Protein AF-A0A364Y0A8-F1 (afdb_monomer)

Nearest PDB structures (foldseek):
  2rc4-assembly1_A  TM=3.875E-01  e=2.440E+00  Homo sapiens
  4l8o-assembly1_A  TM=3.992E-01  e=2.924E+00  [Clostridium] hylemonae DSM 15053
  7yny-assembly1_H  TM=3.112E-01  e=2.440E+00  Helicoverpa armigera nucleopolyhedrovirus
  2yrb-assembly1_A  TM=2.933E-01  e=1.917E+00  Homo sapiens
  3shp-assembly1_A  TM=2.950E-01  e=6.028E+00  Sphaerobacter thermophilus DSM 20745

Radius of gyration: 12.34 Å; Cα contacts (8 Å, |Δi|>4): 138; chains: 1; bounding box: 28×33×31 Å

Secondary structure (DSSP, 8-state):
--EEEETTEEEEEEPHHHHTT--TT-EEE-TTSTT-EEE--HHHHHHHHT-TTSEEEEEEEEETTEEEEEEEEEE-S----

Solvent-accessible surface area (backbone atoms only — not comparable to full-atom values): 4805 Å² total; per-residue (Å²): 133,55,74,49,82,53,103,57,34,39,36,33,56,50,60,67,82,61,48,79,78,63,50,69,69,42,71,51,72,45,100,87,40,61,67,27,42,33,71,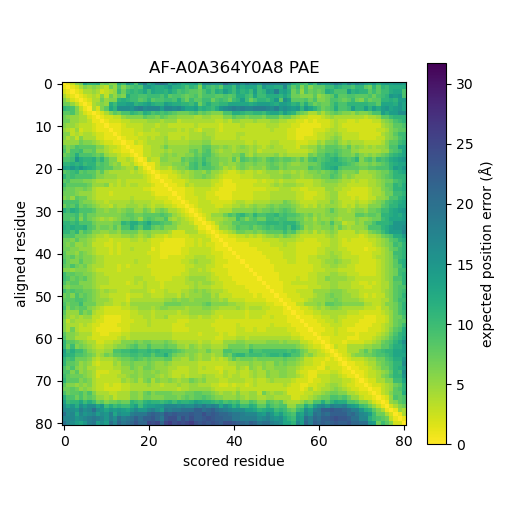40,43,66,65,52,54,56,54,46,69,76,39,78,74,44,43,40,24,43,35,26,37,63,60,90,90,35,30,41,44,75,47,77,44,73,44,63,73,80,68,89,126

Organism: NCBI:txid2059302

pLDDT: mean 82.01, std 9.74, range [44.47, 92.94]

Mean predicted aligned error: 5.87 Å

Foldseek 3Di:
DDWDDDPFKIKAFDDVVVVVPDDQQDWDDDPPFAQAIDGDHPVQVVVCVVPVQWTKIFMWGDDPSHIYTPDIDTDHPDPPD

Structure (mmCIF, N/CA/C/O backbone):
data_AF-A0A364Y0A8-F1
#
_entry.id   AF-A0A364Y0A8-F1
#
loop_
_atom_site.group_PDB
_atom_site.id
_atom_site.type_symbol
_atom_site.label_atom_id
_atom_site.label_alt_id
_atom_site.label_comp_id
_atom_site.label_asym_id
_atom_site.label_entity_id
_atom_site.label_seq_id
_atom_site.pdbx_PDB_ins_code
_atom_site.Cartn_x
_atom_site.Cartn_y
_atom_site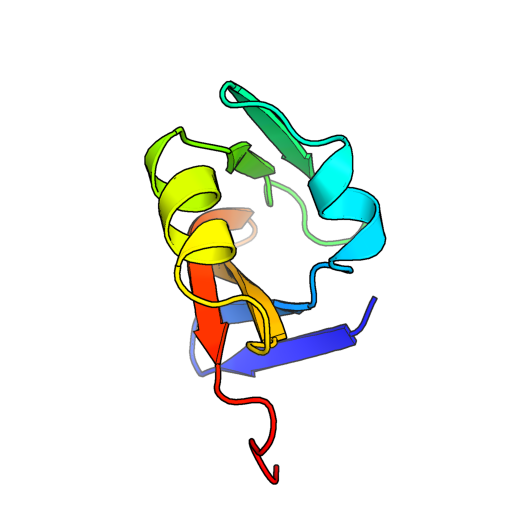.Cartn_z
_atom_site.occupancy
_atom_site.B_iso_or_equiv
_atom_site.auth_seq_id
_atom_site.auth_comp_id
_atom_site.auth_asym_id
_atom_site.auth_atom_id
_atom_site.pdbx_PDB_model_num
ATOM 1 N N . MET A 1 1 ? -11.275 -8.819 -5.886 1.00 62.00 1 MET A N 1
ATOM 2 C CA . MET A 1 1 ? -10.343 -8.550 -4.775 1.00 62.00 1 MET A CA 1
ATOM 3 C C . MET A 1 1 ? -10.136 -9.846 -4.003 1.00 62.00 1 MET A C 1
ATOM 5 O O . MET A 1 1 ? -11.135 -10.476 -3.669 1.00 62.00 1 MET A O 1
ATOM 9 N N . LYS A 1 2 ? -8.890 -10.286 -3.790 1.00 73.88 2 LYS A N 1
ATOM 10 C CA . LYS A 1 2 ? -8.568 -11.413 -2.897 1.00 73.88 2 LYS A CA 1
ATOM 11 C C . LYS A 1 2 ? -7.991 -10.855 -1.600 1.00 73.88 2 LYS A C 1
ATOM 13 O O . LYS A 1 2 ? -7.261 -9.866 -1.651 1.00 73.88 2 LYS A O 1
ATOM 18 N N . TYR A 1 3 ? -8.330 -11.467 -0.468 1.00 68.69 3 TYR A N 1
ATOM 19 C CA . TYR A 1 3 ? -7.770 -11.081 0.820 1.00 68.69 3 TYR A CA 1
ATOM 20 C C . TYR A 1 3 ? -7.461 -12.288 1.708 1.00 68.69 3 TYR A C 1
ATOM 22 O O . TYR A 1 3 ? -8.113 -13.326 1.596 1.00 68.69 3 TYR A O 1
ATOM 30 N N . GLN A 1 4 ? -6.472 -12.134 2.588 1.00 76.81 4 GLN A N 1
ATOM 31 C CA . GLN A 1 4 ? -6.051 -13.134 3.574 1.00 76.81 4 GLN A CA 1
ATOM 32 C C . GLN A 1 4 ? -6.078 -12.528 4.974 1.00 76.81 4 GLN A C 1
ATOM 34 O O . GLN A 1 4 ? -5.728 -11.363 5.137 1.00 76.81 4 GLN A O 1
ATOM 39 N N . ILE A 1 5 ? -6.487 -13.316 5.970 1.00 73.00 5 ILE A N 1
ATOM 40 C CA . ILE A 1 5 ? -6.520 -12.912 7.379 1.00 73.00 5 ILE A CA 1
ATOM 41 C C . ILE A 1 5 ? -5.359 -13.594 8.110 1.00 73.00 5 ILE A C 1
ATOM 43 O O . ILE A 1 5 ? -5.272 -14.819 8.126 1.00 73.00 5 ILE A O 1
ATOM 47 N N . GLU A 1 6 ? -4.500 -12.793 8.726 1.00 74.44 6 GLU A N 1
ATOM 48 C CA . GLU A 1 6 ? -3.519 -13.197 9.736 1.00 74.44 6 GLU A CA 1
ATOM 49 C C . GLU A 1 6 ? -3.991 -12.700 11.112 1.00 74.44 6 GLU A C 1
ATOM 51 O O . GLU A 1 6 ? -4.854 -11.823 11.170 1.00 74.44 6 GLU A O 1
ATOM 56 N N . ASP A 1 7 ? -3.434 -13.225 12.212 1.00 69.12 7 ASP A N 1
ATOM 57 C CA . ASP A 1 7 ? -3.944 -13.078 13.595 1.00 69.12 7 ASP A CA 1
ATOM 58 C C . ASP A 1 7 ? -4.350 -11.648 14.026 1.00 69.12 7 ASP A C 1
ATOM 60 O O . ASP A 1 7 ? -5.148 -11.516 14.950 1.00 69.12 7 ASP A O 1
ATOM 64 N N . ASN A 1 8 ? -3.870 -10.586 13.354 1.00 81.12 8 ASN A N 1
ATOM 65 C CA . ASN A 1 8 ? -4.392 -9.211 13.468 1.00 81.12 8 ASN A CA 1
ATOM 66 C C . ASN A 1 8 ? -4.312 -8.365 12.177 1.00 81.12 8 ASN A C 1
ATOM 68 O O . ASN A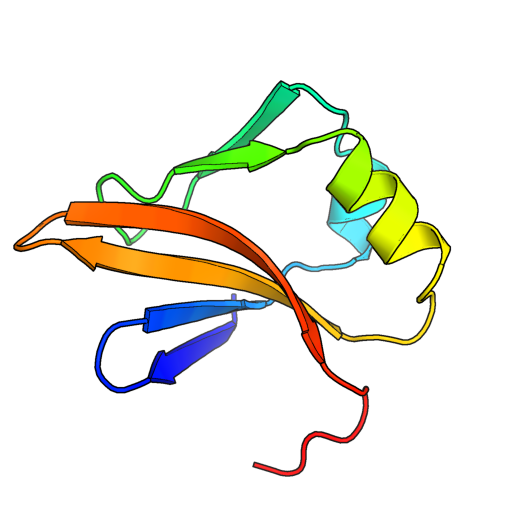 1 8 ? -4.455 -7.139 12.234 1.00 81.12 8 ASN A O 1
ATOM 72 N N . ALA A 1 9 ? -4.075 -8.980 11.017 1.00 84.12 9 ALA A N 1
ATOM 73 C CA . ALA A 1 9 ? -3.891 -8.255 9.764 1.00 84.12 9 ALA A CA 1
ATOM 74 C C . ALA A 1 9 ? -4.739 -8.836 8.633 1.00 84.12 9 ALA A C 1
ATOM 76 O O . ALA A 1 9 ? -5.016 -10.030 8.590 1.00 84.12 9 ALA A O 1
ATOM 77 N N . VAL A 1 10 ? -5.141 -7.976 7.704 1.00 86.50 10 VAL A N 1
ATOM 78 C CA . VAL A 1 10 ? -5.766 -8.366 6.445 1.00 86.50 10 VAL A CA 1
ATOM 79 C C . VAL A 1 10 ? -4.866 -7.905 5.312 1.00 86.50 10 VAL A C 1
ATOM 81 O O . VAL A 1 10 ? -4.484 -6.736 5.251 1.00 86.50 10 VAL A O 1
ATOM 84 N N . LEU A 1 11 ? -4.506 -8.829 4.430 1.00 88.25 11 LEU A N 1
ATOM 85 C CA . LEU A 1 11 ? -3.740 -8.538 3.224 1.00 88.25 11 LEU A CA 1
ATOM 86 C C . LEU A 1 11 ? -4.699 -8.449 2.049 1.00 88.25 11 LEU A C 1
ATOM 88 O O . LEU A 1 11 ? -5.430 -9.403 1.807 1.00 88.25 11 LEU A O 1
ATOM 92 N N . PHE A 1 12 ? -4.682 -7.343 1.313 1.00 85.75 12 PHE A N 1
ATOM 93 C CA . PHE A 1 12 ? -5.463 -7.155 0.092 1.00 85.75 12 PHE A CA 1
ATOM 94 C C . PHE A 1 12 ? -4.550 -7.235 -1.113 1.00 85.75 12 PHE A C 1
ATOM 96 O O . PHE A 1 12 ? -3.646 -6.419 -1.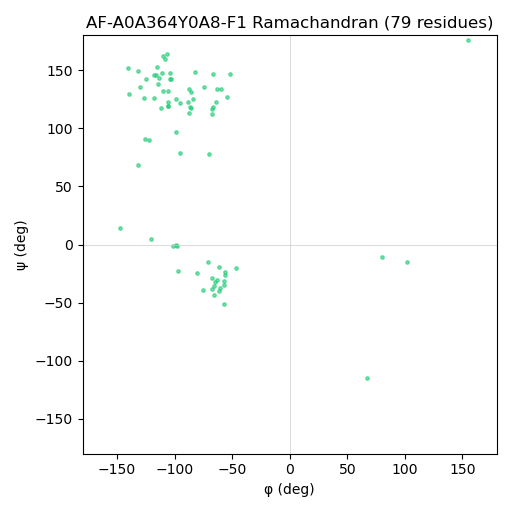239 1.00 85.75 12 PHE A O 1
ATOM 103 N N . GLU A 1 13 ? -4.788 -8.190 -2.004 1.00 87.69 13 GLU A N 1
ATOM 104 C CA . GLU A 1 13 ? -4.054 -8.249 -3.267 1.00 87.69 13 GLU A CA 1
ATOM 105 C C . GLU A 1 13 ? -4.385 -7.008 -4.108 1.00 87.69 13 GLU A C 1
ATOM 107 O O . GLU A 1 13 ? -5.554 -6.750 -4.416 1.00 87.69 13 GLU A O 1
ATOM 112 N N . VAL A 1 14 ? -3.350 -6.252 -4.472 1.00 84.50 14 VAL A N 1
ATOM 113 C CA . VAL A 1 14 ? -3.442 -5.084 -5.348 1.00 84.50 14 VAL A CA 1
ATOM 114 C C . VAL A 1 14 ? -3.118 -5.537 -6.768 1.00 84.50 14 VAL A C 1
ATOM 116 O O . VAL A 1 14 ? -2.039 -6.069 -7.033 1.00 84.50 14 VAL A O 1
ATOM 119 N N . ASP A 1 15 ? -4.048 -5.330 -7.703 1.00 83.31 15 ASP A N 1
ATOM 120 C CA . ASP A 1 15 ? -3.805 -5.647 -9.112 1.00 83.31 15 ASP A CA 1
ATOM 121 C C . ASP A 1 15 ? -2.738 -4.698 -9.670 1.00 83.31 15 ASP A C 1
ATOM 123 O O . ASP A 1 15 ? -2.961 -3.492 -9.774 1.00 83.31 15 ASP A O 1
ATOM 127 N N . ARG A 1 16 ? -1.585 -5.240 -10.079 1.00 77.69 16 ARG A N 1
ATOM 128 C CA . ARG A 1 16 ? -0.477 -4.443 -10.633 1.00 77.69 16 ARG A CA 1
ATOM 129 C C . ARG A 1 16 ? -0.87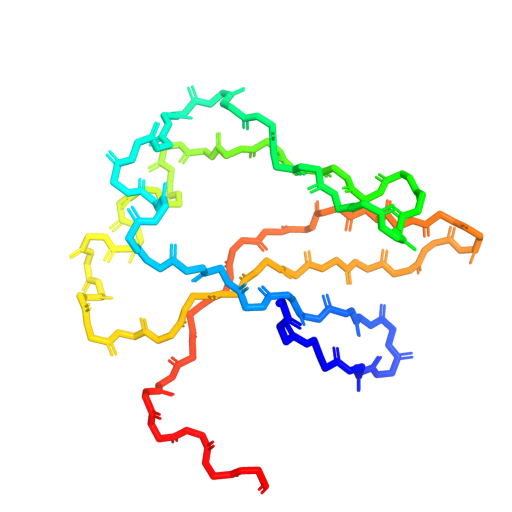5 -3.602 -11.841 1.00 77.69 16 ARG A C 1
ATOM 131 O O . ARG A 1 16 ? -0.267 -2.564 -12.076 1.00 77.69 16 ARG A O 1
ATOM 138 N N . ARG A 1 17 ? -1.898 -4.008 -12.595 1.00 80.44 17 ARG A N 1
ATOM 139 C CA . ARG A 1 17 ? -2.408 -3.216 -13.724 1.00 80.44 17 ARG A CA 1
ATOM 140 C C . ARG A 1 17 ? -3.064 -1.919 -13.266 1.00 80.44 17 ARG A C 1
ATOM 142 O O . ARG A 1 17 ? -3.047 -0.959 -14.018 1.00 80.44 17 ARG A O 1
ATOM 149 N N . GLN A 1 18 ? -3.618 -1.897 -12.055 1.00 75.00 18 GLN A N 1
ATOM 150 C CA . GLN A 1 18 ? -4.161 -0.688 -11.439 1.00 75.00 18 GLN A CA 1
ATOM 151 C C . GLN A 1 18 ? -3.057 0.173 -10.818 1.00 75.00 18 GLN A C 1
ATOM 153 O O . GLN A 1 18 ? -3.223 1.380 -10.726 1.00 75.00 18 GLN A O 1
ATOM 158 N N . ILE A 1 19 ? -1.915 -0.425 -10.449 1.00 75.69 19 ILE A N 1
ATOM 159 C CA . ILE A 1 19 ? -0.771 0.306 -9.880 1.00 75.69 19 ILE A CA 1
ATOM 160 C C . ILE A 1 19 ? -0.143 1.278 -10.877 1.00 75.69 19 ILE A C 1
ATOM 162 O O . ILE A 1 19 ? 0.336 2.325 -10.462 1.00 75.69 19 ILE A O 1
ATOM 166 N N . ALA A 1 20 ? -0.160 0.966 -12.176 1.00 72.19 20 ALA A N 1
ATOM 167 C CA . ALA A 1 20 ? 0.419 1.838 -13.202 1.00 72.19 20 ALA A CA 1
ATOM 168 C C . ALA A 1 20 ? -0.156 3.270 -13.188 1.00 72.19 20 ALA A C 1
ATOM 170 O O . ALA A 1 20 ? 0.524 4.193 -13.631 1.00 72.19 20 ALA A O 1
ATOM 171 N N . ASP A 1 21 ? -1.369 3.444 -12.656 1.00 78.50 21 ASP A N 1
ATOM 172 C CA . ASP A 1 21 ? -2.052 4.732 -12.550 1.00 78.50 21 ASP A CA 1
ATOM 173 C C . ASP A 1 21 ? -1.979 5.356 -11.136 1.00 78.50 21 ASP A C 1
ATOM 175 O O . ASP A 1 21 ? -2.498 6.453 -10.941 1.00 78.50 21 ASP A O 1
ATOM 179 N N . ILE A 1 22 ? -1.356 4.691 -10.150 1.00 84.12 22 ILE A N 1
ATOM 180 C CA . ILE A 1 22 ? -1.229 5.196 -8.771 1.00 84.12 22 ILE A CA 1
ATOM 181 C C . ILE A 1 22 ? -0.005 6.108 -8.655 1.00 84.12 22 ILE A C 1
ATOM 183 O O . ILE A 1 22 ? 1.112 5.747 -9.027 1.00 84.12 22 ILE A O 1
ATOM 187 N N . THR A 1 23 ? -0.205 7.279 -8.059 1.00 89.12 23 THR A N 1
ATOM 188 C CA . THR A 1 23 ? 0.829 8.271 -7.772 1.00 89.12 23 THR A CA 1
ATOM 189 C C . THR A 1 23 ? 1.028 8.469 -6.264 1.00 89.12 23 THR A C 1
ATOM 191 O O . THR A 1 23 ? 0.107 8.256 -5.472 1.00 89.12 23 THR A O 1
ATOM 194 N N . PRO A 1 24 ? 2.229 8.880 -5.814 1.00 91.44 24 PRO A N 1
ATOM 195 C CA . PRO A 1 24 ? 2.453 9.238 -4.416 1.00 91.44 24 PRO A CA 1
ATOM 196 C C . PRO A 1 24 ? 1.457 10.302 -3.936 1.00 91.44 24 PRO A C 1
ATOM 198 O O . PRO A 1 24 ? 1.338 11.371 -4.533 1.00 91.44 24 PRO A O 1
ATOM 201 N N . GLY A 1 25 ? 0.773 10.019 -2.828 1.00 89.94 25 GLY A N 1
ATOM 202 C CA . GLY A 1 25 ? -0.303 10.846 -2.281 1.00 89.94 25 GLY A CA 1
ATOM 203 C C . GLY A 1 25 ? -1.711 10.324 -2.570 1.00 89.94 25 GLY A C 1
ATOM 204 O O . GLY A 1 25 ? -2.643 10.745 -1.882 1.00 89.94 25 GLY A O 1
ATOM 205 N N . ASP A 1 26 ? -1.872 9.385 -3.505 1.00 90.56 26 ASP A N 1
ATOM 206 C CA . ASP A 1 26 ? -3.163 8.742 -3.744 1.00 90.56 26 ASP A CA 1
ATOM 207 C C . ASP A 1 26 ? -3.592 7.892 -2.546 1.00 90.56 26 ASP A C 1
ATOM 209 O O . ASP A 1 26 ? -2.773 7.301 -1.838 1.00 90.56 26 ASP A O 1
ATOM 213 N N . VAL A 1 27 ? -4.903 7.835 -2.309 1.00 89.06 27 VAL A N 1
ATOM 214 C CA . VAL A 1 27 ? -5.489 7.083 -1.197 1.00 89.06 27 VAL A CA 1
ATOM 215 C C . VAL A 1 27 ? -6.148 5.819 -1.730 1.00 89.06 27 VAL A C 1
ATOM 217 O O . VAL A 1 27 ? -7.088 5.874 -2.519 1.00 89.06 27 VAL A O 1
ATOM 220 N N . LEU A 1 28 ? -5.663 4.671 -1.264 1.00 86.75 28 LEU A N 1
ATOM 221 C CA . LEU A 1 28 ? -6.265 3.368 -1.500 1.00 86.75 28 LEU A CA 1
ATOM 222 C C . LEU A 1 28 ? -7.300 3.086 -0.423 1.00 86.75 28 LEU A C 1
ATOM 224 O O . LEU A 1 28 ? -6.951 2.901 0.742 1.00 86.75 28 LEU A O 1
ATOM 228 N N . GLU A 1 29 ? -8.564 3.035 -0.824 1.00 85.25 29 GLU A N 1
ATOM 229 C CA . GLU A 1 29 ? -9.688 2.702 0.046 1.00 85.25 29 GLU A CA 1
ATOM 230 C C . GLU A 1 29 ? -10.168 1.272 -0.211 1.00 85.25 29 GLU A C 1
ATOM 232 O O . GLU A 1 29 ? -10.127 0.761 -1.332 1.00 85.25 29 GLU A O 1
ATOM 237 N N . THR A 1 30 ? -10.657 0.617 0.840 1.00 80.81 30 THR A N 1
ATOM 238 C CA . THR A 1 30 ? -11.213 -0.738 0.757 1.00 80.81 30 THR A CA 1
ATOM 239 C C . THR A 1 30 ? -12.719 -0.720 0.996 1.00 80.81 30 THR A C 1
ATOM 241 O O . THR A 1 30 ? -13.203 -0.390 2.074 1.00 80.81 30 THR A O 1
ATOM 244 N N . GLU A 1 31 ? -13.482 -1.129 -0.020 1.00 75.50 31 GLU A N 1
ATOM 245 C CA . GLU A 1 31 ? -14.949 -0.979 -0.077 1.00 75.50 31 GLU A CA 1
ATOM 246 C C . GLU A 1 31 ? -15.716 -1.719 1.042 1.00 75.50 31 GLU A C 1
ATOM 248 O O . GLU A 1 31 ? -16.862 -1.396 1.350 1.00 75.50 31 GLU A O 1
ATOM 253 N N . HIS A 1 32 ? -15.096 -2.711 1.687 1.00 75.56 32 HIS A N 1
ATOM 254 C CA . HIS A 1 32 ? -15.732 -3.542 2.719 1.00 75.56 32 HIS A CA 1
ATOM 255 C C . HIS A 1 32 ? -15.043 -3.492 4.088 1.00 75.56 32 HIS A C 1
ATOM 257 O O . HIS A 1 32 ? -15.450 -4.214 4.997 1.00 75.56 32 HIS A O 1
ATOM 263 N N . PHE A 1 33 ? -14.022 -2.648 4.253 1.00 77.00 33 PHE A N 1
ATOM 264 C CA . PHE A 1 33 ? -13.236 -2.563 5.484 1.00 77.00 33 PHE A CA 1
ATOM 265 C C . PHE A 1 33 ? -13.238 -1.111 5.974 1.00 77.00 33 PHE A C 1
ATOM 267 O O . PHE A 1 33 ? -12.405 -0.307 5.558 1.00 77.00 33 PHE A O 1
ATOM 274 N N . PRO A 1 34 ? -14.210 -0.732 6.826 1.00 72.56 34 PRO A N 1
ATOM 275 C CA . PRO A 1 34 ? -14.378 0.653 7.250 1.00 72.56 34 PRO A CA 1
ATOM 276 C C . PRO A 1 34 ? -13.121 1.185 7.951 1.00 72.56 34 PRO A C 1
ATOM 278 O O . PRO A 1 34 ? -12.529 0.523 8.805 1.00 72.56 34 PRO A O 1
ATOM 281 N N . GLY A 1 35 ? -12.710 2.394 7.562 1.00 74.50 35 GLY A N 1
ATOM 282 C CA . GLY A 1 35 ? -11.463 3.024 8.010 1.00 74.50 35 GLY A CA 1
ATOM 283 C C . GLY A 1 35 ? -10.206 2.532 7.284 1.00 74.50 35 GLY A C 1
ATOM 284 O O . GLY A 1 35 ? -9.167 3.175 7.396 1.00 74.50 35 GLY A O 1
ATOM 285 N N . GLY A 1 36 ? -10.309 1.454 6.499 1.00 82.31 36 GLY A N 1
ATOM 286 C CA . GLY A 1 36 ? -9.227 0.883 5.706 1.00 82.31 36 GLY A CA 1
ATOM 287 C C . GLY A 1 36 ? -8.852 1.773 4.526 1.00 82.31 36 GLY A C 1
ATOM 288 O O . GLY A 1 36 ? -9.231 1.497 3.386 1.00 82.31 36 GLY A O 1
ATOM 289 N N . ALA A 1 37 ? -8.108 2.832 4.825 1.00 86.56 37 ALA A N 1
ATOM 290 C CA . ALA A 1 37 ? -7.477 3.723 3.868 1.00 86.56 37 ALA A CA 1
ATOM 291 C C . ALA A 1 37 ? -5.953 3.670 4.032 1.00 86.56 37 ALA A C 1
ATOM 293 O O . ALA A 1 37 ? -5.434 3.518 5.142 1.00 86.56 37 ALA A O 1
ATOM 294 N N . TYR A 1 38 ? -5.236 3.806 2.922 1.00 90.62 38 TYR A N 1
ATOM 295 C CA . TYR A 1 38 ? -3.781 3.883 2.905 1.00 90.62 38 TYR A CA 1
ATOM 296 C C . TYR A 1 38 ? -3.309 4.923 1.897 1.00 90.62 38 TYR A C 1
ATOM 298 O O . TYR A 1 38 ? -3.731 4.891 0.745 1.00 90.62 38 TYR A O 1
ATOM 306 N N . THR A 1 39 ? -2.429 5.830 2.317 1.00 92.12 39 THR A N 1
ATOM 307 C CA . THR A 1 39 ? -1.812 6.803 1.411 1.00 92.12 39 THR A CA 1
ATOM 308 C C . THR A 1 39 ? -0.575 6.193 0.778 1.00 92.12 39 THR A C 1
ATOM 310 O O . THR A 1 39 ? 0.381 5.865 1.478 1.00 92.12 39 THR A O 1
ATOM 313 N N . TRP A 1 40 ? -0.596 6.082 -0.545 1.00 91.56 40 TRP A N 1
ATOM 314 C CA . TRP A 1 40 ? 0.526 5.606 -1.334 1.00 91.56 40 TRP A CA 1
ATOM 315 C C . TRP A 1 40 ? 1.722 6.544 -1.212 1.00 91.56 40 TRP A C 1
ATOM 317 O O . TRP A 1 40 ? 1.586 7.766 -1.320 1.00 91.56 40 TRP A O 1
ATOM 327 N N . THR A 1 41 ? 2.907 5.986 -1.003 1.00 92.94 41 TH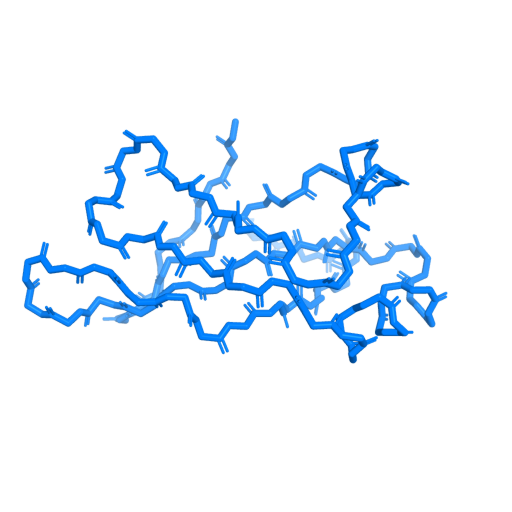R A N 1
ATOM 328 C CA . THR A 1 41 ? 4.138 6.753 -0.819 1.00 92.94 41 TH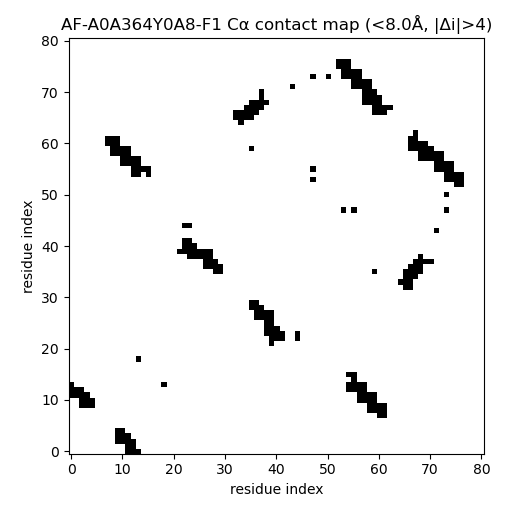R A CA 1
ATOM 329 C C . THR A 1 41 ? 5.083 6.602 -2.006 1.00 92.94 41 THR A C 1
ATOM 331 O O . THR A 1 41 ? 5.008 5.660 -2.790 1.00 92.94 41 THR A O 1
ATOM 334 N N . GLU A 1 42 ? 6.042 7.521 -2.108 1.00 92.69 42 GLU A N 1
ATOM 335 C CA . GLU A 1 42 ? 7.153 7.414 -3.062 1.00 92.69 42 GLU A CA 1
ATOM 336 C C . GLU A 1 42 ? 7.951 6.111 -2.867 1.00 92.69 42 GLU A C 1
ATOM 338 O O . GLU A 1 42 ? 8.407 5.492 -3.828 1.00 92.69 42 GLU A O 1
ATOM 343 N N . GLN A 1 43 ? 8.090 5.662 -1.615 1.00 91.06 43 GLN A N 1
ATOM 344 C CA . GLN A 1 43 ? 8.798 4.429 -1.291 1.00 91.06 43 GLN A CA 1
ATOM 345 C C . GLN A 1 43 ? 8.072 3.195 -1.844 1.00 91.06 43 GLN A C 1
ATOM 347 O O . GLN A 1 43 ? 8.741 2.268 -2.296 1.00 91.06 43 GLN A O 1
ATOM 352 N N . ASP A 1 44 ? 6.736 3.185 -1.858 1.00 90.56 44 ASP A N 1
ATOM 353 C CA . ASP A 1 44 ? 5.951 2.072 -2.406 1.00 90.56 44 ASP A CA 1
ATOM 354 C C . ASP A 1 44 ? 6.162 1.936 -3.915 1.00 90.56 44 ASP A C 1
ATOM 356 O O . ASP A 1 44 ? 6.410 0.832 -4.407 1.00 90.56 44 ASP A O 1
ATOM 360 N N . SER A 1 45 ? 6.159 3.060 -4.641 1.00 89.12 45 SER A N 1
ATOM 361 C CA . SER A 1 45 ? 6.461 3.087 -6.076 1.00 89.12 45 SER A CA 1
ATOM 362 C C . SER A 1 45 ? 7.840 2.488 -6.363 1.00 89.12 45 SER A C 1
ATOM 364 O O . SER A 1 45 ? 7.957 1.536 -7.137 1.00 89.12 45 SER A O 1
ATOM 366 N N . GLN A 1 46 ? 8.876 2.958 -5.660 1.00 89.25 46 GLN A N 1
ATOM 367 C CA . GLN A 1 46 ? 10.244 2.443 -5.809 1.00 89.25 46 GLN A CA 1
ATOM 368 C C . GLN A 1 46 ? 10.345 0.952 -5.459 1.00 89.25 46 GLN A C 1
ATOM 370 O O . GLN A 1 46 ? 11.080 0.191 -6.101 1.00 89.25 46 GLN A O 1
ATOM 375 N N . PHE A 1 47 ? 9.600 0.513 -4.443 1.00 87.31 47 PHE A N 1
ATOM 376 C CA . PHE A 1 47 ? 9.595 -0.873 -3.994 1.00 87.31 47 PHE A CA 1
ATOM 377 C C . PHE A 1 47 ? 8.980 -1.812 -5.037 1.00 87.31 47 PHE A C 1
ATOM 379 O O . PHE A 1 47 ? 9.504 -2.903 -5.270 1.00 87.31 47 PHE A O 1
ATOM 386 N N . ILE A 1 48 ? 7.922 -1.378 -5.719 1.00 87.44 48 ILE A N 1
ATOM 387 C CA . ILE A 1 48 ? 7.237 -2.149 -6.765 1.00 87.44 48 ILE A CA 1
ATOM 388 C C . ILE A 1 48 ? 8.038 -2.183 -8.065 1.00 87.44 48 ILE A C 1
ATOM 390 O O . ILE A 1 48 ? 8.103 -3.238 -8.705 1.00 87.44 48 ILE A O 1
ATOM 394 N N . GLU A 1 49 ? 8.677 -1.071 -8.433 1.00 87.81 49 GLU A N 1
ATOM 395 C CA . GLU A 1 49 ? 9.598 -0.997 -9.575 1.00 87.81 49 GLU A CA 1
ATOM 396 C C . GLU A 1 49 ? 10.796 -1.935 -9.399 1.00 87.81 49 GLU A C 1
ATOM 398 O O . GLU A 1 49 ? 11.197 -2.625 -10.336 1.00 87.81 49 GLU A O 1
ATOM 403 N N . SER A 1 50 ? 11.324 -2.026 -8.175 1.00 88.75 50 SER A N 1
ATOM 404 C CA . SER A 1 50 ? 12.445 -2.913 -7.843 1.00 88.75 50 SER A CA 1
ATOM 405 C C . SER A 1 50 ? 12.066 -4.401 -7.835 1.00 88.75 50 SER A C 1
ATOM 407 O O . SER A 1 50 ? 12.947 -5.259 -7.852 1.00 88.75 50 SER A O 1
ATOM 409 N N . ASN A 1 51 ? 10.767 -4.723 -7.806 1.00 86.56 51 ASN A N 1
ATOM 410 C CA . ASN A 1 51 ? 10.249 -6.086 -7.695 1.00 86.56 51 ASN A CA 1
ATOM 411 C C . ASN A 1 51 ? 9.155 -6.339 -8.749 1.00 86.56 51 ASN A C 1
ATOM 413 O O . ASN A 1 51 ? 7.982 -6.492 -8.393 1.00 86.56 51 ASN A O 1
ATOM 417 N N . PRO A 1 52 ? 9.507 -6.381 -10.048 1.00 85.12 52 PRO A N 1
ATOM 418 C CA . PRO A 1 52 ? 8.541 -6.411 -11.152 1.00 85.12 52 PRO A CA 1
ATOM 419 C C . PRO A 1 52 ? 7.645 -7.658 -11.169 1.00 85.12 52 PRO A C 1
ATOM 421 O O . PRO A 1 52 ? 6.485 -7.573 -11.558 1.00 85.12 52 PRO A O 1
ATOM 424 N N . GLU A 1 53 ? 8.157 -8.790 -10.685 1.00 84.12 53 GLU A N 1
ATOM 425 C CA . GLU A 1 53 ? 7.477 -10.094 -10.727 1.00 84.12 53 GLU A CA 1
ATOM 426 C C . GLU A 1 53 ? 6.763 -10.458 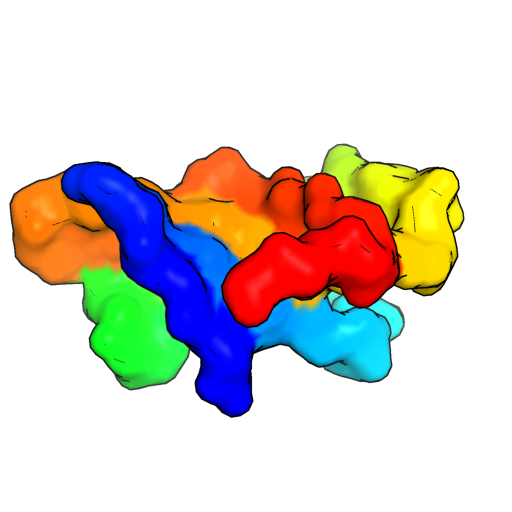-9.414 1.00 84.12 53 GLU A C 1
ATOM 428 O O . GLU A 1 53 ? 6.176 -11.532 -9.299 1.00 84.12 53 GLU A O 1
ATOM 433 N N . ALA A 1 54 ? 6.841 -9.609 -8.385 1.00 84.12 54 ALA A N 1
ATOM 434 C CA . ALA A 1 54 ? 6.254 -9.917 -7.085 1.00 84.12 54 ALA A CA 1
ATOM 435 C C . ALA A 1 54 ? 4.750 -9.611 -7.043 1.00 84.12 54 ALA A C 1
ATOM 437 O O . ALA A 1 54 ? 4.276 -8.645 -7.654 1.00 84.12 54 ALA A O 1
ATOM 438 N N . ASN A 1 55 ? 4.011 -10.391 -6.256 1.00 86.50 55 ASN A N 1
ATOM 439 C CA . ASN A 1 55 ? 2.626 -10.080 -5.925 1.00 86.50 55 ASN A CA 1
ATOM 440 C C . ASN A 1 55 ? 2.605 -8.936 -4.907 1.00 86.50 55 ASN A C 1
ATOM 442 O O . ASN A 1 55 ? 3.375 -8.951 -3.945 1.00 86.50 55 ASN A O 1
ATOM 446 N N . VAL A 1 56 ? 1.728 -7.956 -5.117 1.00 87.56 56 VAL A N 1
ATOM 447 C CA . VAL A 1 56 ? 1.639 -6.747 -4.290 1.00 87.56 56 VAL A CA 1
ATOM 448 C C . VAL A 1 56 ? 0.411 -6.838 -3.397 1.00 87.56 56 VAL A C 1
ATOM 450 O O . VAL A 1 56 ? -0.686 -7.144 -3.865 1.00 87.56 56 VAL A O 1
ATOM 453 N N . TYR A 1 57 ? 0.590 -6.550 -2.114 1.00 89.06 57 TYR A N 1
ATOM 454 C CA . TYR A 1 57 ? -0.466 -6.594 -1.117 1.00 89.06 57 TYR A CA 1
ATOM 455 C C . TYR A 1 57 ? -0.498 -5.310 -0.302 1.00 89.06 57 TYR A C 1
ATOM 457 O O . TYR A 1 57 ? 0.530 -4.842 0.177 1.00 89.06 57 TYR A O 1
ATOM 465 N N . LEU A 1 58 ? -1.690 -4.778 -0.074 1.00 88.88 58 LEU A N 1
ATOM 466 C CA . LEU A 1 58 ? -1.922 -3.761 0.936 1.00 88.88 58 LEU A CA 1
ATOM 467 C C . LEU A 1 58 ? -2.178 -4.455 2.274 1.00 88.88 58 LEU A C 1
ATOM 469 O O . LEU A 1 58 ? -3.143 -5.207 2.417 1.00 88.88 58 LEU A O 1
ATOM 473 N N . ARG A 1 59 ? -1.311 -4.207 3.257 1.00 90.56 59 ARG A N 1
ATOM 474 C CA . ARG A 1 59 ? -1.474 -4.711 4.620 1.00 90.56 59 ARG A CA 1
ATOM 475 C C . ARG A 1 59 ? -2.295 -3.735 5.442 1.00 90.56 59 ARG A C 1
ATOM 477 O O . ARG A 1 59 ? -1.896 -2.587 5.638 1.00 90.56 59 ARG A O 1
ATOM 484 N N . MET A 1 60 ? -3.394 -4.224 5.993 1.00 89.69 60 MET A N 1
ATOM 485 C CA . MET A 1 60 ? -4.202 -3.505 6.968 1.00 89.69 60 MET A CA 1
ATOM 486 C C . MET A 1 60 ? -4.154 -4.209 8.313 1.00 89.69 60 MET A C 1
ATOM 488 O O . MET A 1 60 ? -4.247 -5.430 8.370 1.00 89.69 60 MET A O 1
ATOM 492 N N . GLU A 1 61 ? -4.041 -3.456 9.400 1.00 89.50 61 GLU A N 1
ATOM 493 C CA . GLU A 1 61 ? -4.180 -3.989 10.756 1.00 89.50 61 GLU A CA 1
ATOM 494 C C . GLU A 1 61 ? -5.540 -3.622 11.333 1.00 89.50 61 GLU A C 1
ATOM 496 O O . GLU A 1 61 ? -6.059 -2.526 11.108 1.00 89.50 61 GLU A O 1
ATOM 501 N N . ARG A 1 62 ? -6.129 -4.556 12.081 1.00 86.25 62 ARG A N 1
ATOM 502 C CA . ARG A 1 62 ? -7.393 -4.317 12.772 1.00 86.25 62 ARG A CA 1
ATOM 503 C C . ARG A 1 62 ? -7.135 -3.620 14.108 1.00 86.25 62 ARG A C 1
ATOM 505 O O . ARG A 1 62 ? -6.439 -4.152 14.968 1.00 86.25 62 ARG A O 1
ATOM 512 N N . HIS A 1 63 ? -7.782 -2.478 14.320 1.00 84.56 63 HIS A N 1
ATOM 513 C CA . HIS A 1 63 ? -7.765 -1.725 15.573 1.00 84.56 63 HIS A CA 1
ATOM 514 C C . HIS A 1 63 ? -9.201 -1.546 16.086 1.00 84.56 63 HIS A C 1
ATOM 516 O O . HIS A 1 63 ? -9.901 -0.593 15.745 1.00 84.56 63 HIS A O 1
ATOM 522 N N . GLY A 1 64 ? -9.660 -2.500 16.904 1.00 83.56 64 GLY A N 1
ATOM 523 C CA . GLY A 1 64 ? -11.054 -2.553 17.357 1.00 83.56 64 GLY A CA 1
ATOM 524 C C . GLY A 1 64 ? -12.009 -2.861 16.199 1.00 83.56 64 GLY A C 1
ATOM 525 O O . GLY A 1 64 ? -11.943 -3.947 15.614 1.00 83.56 64 GLY A O 1
ATOM 526 N N . ASP A 1 65 ? -12.873 -1.900 15.869 1.00 79.94 65 ASP A N 1
ATOM 527 C CA . ASP A 1 65 ? -13.842 -1.986 14.764 1.00 79.94 65 ASP A CA 1
ATOM 528 C C . ASP A 1 65 ? -13.371 -1.279 13.480 1.00 79.94 65 ASP A C 1
ATOM 530 O O . ASP A 1 65 ? -14.078 -1.294 12.475 1.00 79.94 65 ASP A O 1
ATOM 534 N N . ALA A 1 66 ? -12.181 -0.671 13.504 1.00 81.56 66 ALA A N 1
ATOM 535 C CA . ALA A 1 66 ? -11.577 -0.002 12.358 1.00 81.56 66 ALA A CA 1
ATOM 536 C C . ALA A 1 66 ? -10.387 -0.795 11.807 1.00 81.56 66 ALA A C 1
ATOM 538 O O . ALA A 1 66 ? -9.773 -1.613 12.503 1.00 81.56 66 ALA A O 1
ATOM 539 N N . TYR A 1 67 ? -10.044 -0.506 10.557 1.00 85.62 67 TYR A N 1
ATOM 540 C CA . TYR A 1 67 ? -8.812 -0.955 9.920 1.00 85.62 67 TYR A CA 1
ATOM 541 C C . TYR A 1 67 ? -7.885 0.233 9.688 1.00 85.62 67 TYR A C 1
ATOM 543 O O . TYR A 1 67 ? -8.349 1.342 9.453 1.00 85.62 67 TYR A O 1
ATOM 551 N N . GLU A 1 68 ? -6.580 0.001 9.753 1.00 87.06 68 GLU A N 1
ATOM 552 C CA . GLU A 1 68 ? -5.562 1.001 9.433 1.00 87.06 68 GLU A CA 1
ATOM 553 C C . GLU A 1 68 ? -4.599 0.419 8.399 1.00 87.06 68 GLU A C 1
ATOM 555 O O . GLU A 1 68 ? -4.033 -0.659 8.610 1.00 87.06 68 GLU A O 1
ATOM 560 N N . GLY A 1 69 ? -4.408 1.119 7.279 1.00 88.19 69 GLY A N 1
ATOM 561 C CA . GLY A 1 69 ? -3.399 0.757 6.290 1.00 88.19 69 GLY A CA 1
ATOM 562 C C . GLY A 1 69 ? -1.995 0.937 6.859 1.00 88.19 69 GLY A C 1
ATOM 563 O O . GLY A 1 69 ? -1.607 2.046 7.213 1.00 88.19 69 GLY A O 1
ATOM 564 N N . LYS A 1 70 ? -1.221 -0.148 6.943 1.00 89.19 70 LYS A N 1
ATOM 565 C CA . LYS A 1 70 ? 0.145 -0.121 7.490 1.00 89.19 70 LYS A CA 1
ATOM 566 C C . LYS A 1 70 ? 1.227 -0.027 6.427 1.00 89.19 70 LYS A C 1
ATOM 568 O O . LYS A 1 70 ? 2.332 0.398 6.748 1.00 89.19 70 LYS A O 1
ATOM 573 N N . GLY A 1 71 ? 0.938 -0.433 5.195 1.00 88.81 71 GLY A N 1
ATOM 574 C CA . GLY A 1 71 ? 1.919 -0.379 4.119 1.00 88.81 71 GLY A CA 1
ATOM 575 C C . GLY A 1 71 ? 1.681 -1.379 3.005 1.00 88.81 71 GLY A C 1
ATOM 576 O O . GLY A 1 71 ? 0.804 -2.246 3.092 1.00 88.81 71 GLY A O 1
ATOM 577 N N . ILE A 1 72 ? 2.524 -1.274 1.985 1.00 89.56 72 ILE A N 1
ATOM 578 C CA . ILE A 1 72 ? 2.618 -2.250 0.910 1.00 89.56 72 ILE A CA 1
ATOM 579 C C . ILE A 1 72 ? 3.589 -3.366 1.293 1.00 89.56 72 ILE A C 1
ATOM 581 O O . ILE A 1 72 ? 4.697 -3.142 1.777 1.00 89.56 72 ILE A O 1
ATOM 585 N N . LEU A 1 73 ? 3.158 -4.597 1.053 1.00 88.62 73 LEU A N 1
ATOM 586 C CA . LEU A 1 73 ? 3.975 -5.793 1.112 1.00 88.62 73 LEU A CA 1
ATOM 587 C C . LEU A 1 73 ? 4.111 -6.382 -0.283 1.00 88.62 73 LEU A C 1
ATOM 589 O O . LEU A 1 73 ? 3.158 -6.414 -1.058 1.00 88.62 73 LEU A O 1
ATOM 593 N N . ILE A 1 74 ? 5.288 -6.920 -0.568 1.00 84.69 74 ILE A N 1
ATOM 594 C CA . ILE A 1 74 ? 5.506 -7.785 -1.719 1.00 84.69 74 ILE A CA 1
ATOM 595 C C . ILE A 1 74 ? 5.748 -9.196 -1.218 1.00 84.69 74 ILE A C 1
ATOM 597 O O . ILE A 1 74 ? 6.544 -9.413 -0.302 1.00 84.69 74 ILE A O 1
ATOM 601 N N . LEU A 1 75 ? 5.059 -10.157 -1.815 1.00 80.00 75 LEU A N 1
ATOM 602 C CA . LEU A 1 75 ? 5.311 -11.567 -1.567 1.00 80.00 75 LEU A CA 1
ATOM 603 C C . LEU A 1 75 ? 5.798 -12.219 -2.869 1.00 80.00 75 LEU A C 1
ATOM 605 O O . LEU A 1 75 ? 5.371 -11.804 -3.954 1.00 80.00 75 LEU A O 1
ATOM 609 N N . PRO A 1 76 ? 6.702 -13.215 -2.793 1.00 71.19 76 PRO A N 1
ATOM 610 C CA . PRO A 1 76 ? 7.139 -13.966 -3.966 1.00 71.19 76 PRO A CA 1
ATOM 611 C C . PRO A 1 76 ? 5.944 -14.518 -4.755 1.00 71.19 76 PRO A C 1
ATOM 613 O O . PRO A 1 76 ? 4.929 -14.882 -4.168 1.00 71.19 76 PRO A O 1
ATOM 616 N N . ALA A 1 77 ? 6.059 -14.605 -6.084 1.00 62.91 77 ALA A N 1
ATOM 617 C CA . ALA A 1 77 ? 4.979 -15.101 -6.945 1.00 62.91 77 ALA A CA 1
ATOM 618 C C . ALA A 1 77 ? 4.514 -16.523 -6.566 1.00 62.91 77 ALA A C 1
ATOM 620 O O . ALA A 1 77 ? 3.332 -16.845 -6.679 1.00 62.91 77 ALA A O 1
ATOM 621 N N . GLU A 1 78 ? 5.433 -17.345 -6.052 1.00 54.72 78 GLU A N 1
ATOM 622 C CA . GLU A 1 78 ? 5.144 -18.627 -5.415 1.00 54.72 78 GLU A CA 1
ATOM 623 C C . GLU A 1 78 ? 5.059 -18.456 -3.897 1.00 54.72 78 GLU A C 1
ATOM 625 O O . GLU A 1 78 ? 5.979 -18.804 -3.157 1.00 54.72 78 GLU A O 1
ATOM 630 N N . VAL A 1 79 ? 3.929 -17.956 -3.409 1.00 52.25 79 VAL A N 1
ATOM 631 C CA . VAL A 1 79 ? 3.484 -18.393 -2.087 1.00 52.25 79 VAL A CA 1
ATOM 632 C C . VAL A 1 79 ? 2.439 -19.471 -2.325 1.00 52.25 79 VAL A C 1
ATOM 634 O O . VAL A 1 79 ? 1.291 -19.185 -2.656 1.00 52.25 7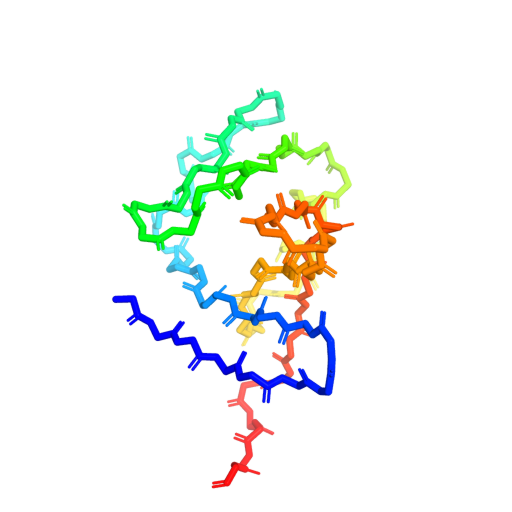9 VAL A O 1
ATOM 637 N N . ASN A 1 80 ? 2.878 -20.731 -2.259 1.00 44.47 80 ASN A N 1
ATOM 638 C CA . ASN A 1 80 ? 1.958 -21.854 -2.126 1.00 44.47 80 ASN A CA 1
ATOM 639 C C . ASN A 1 80 ? 1.318 -21.735 -0.742 1.00 44.47 80 ASN A C 1
ATOM 641 O O . ASN A 1 80 ? 2.015 -21.870 0.266 1.00 44.47 80 ASN A O 1
ATOM 645 N N . TRP A 1 81 ? 0.022 -21.445 -0.726 1.00 57.22 81 TRP A N 1
ATOM 646 C CA . TRP A 1 81 ? -0.817 -21.432 0.467 1.00 57.22 81 TRP A CA 1
ATOM 647 C C . TRP A 1 81 ? -1.588 -22.746 0.566 1.00 57.22 81 TRP A C 1
ATOM 649 O O . TRP A 1 81 ? -2.175 -23.155 -0.465 1.00 57.22 81 TRP A O 1
#

Sequence (81 aa):
MKYQIEDNAVLFEVDRRQIADITPGDVLETEHFPGGAYTWTEQDSQFIESNPEANVYLRMERHGDAYEGKGILILPAEVNW